Protein AF-A0A521UMX6-F1 (afdb_monomer_lite)

Foldseek 3Di:
DDDDDDDDDDPDDPDPPVPPPPDDPQLDDPVNCVVQVVVQLVLLCVLPVDNVVSVVLLVVLSVLSVDPPNPDDVVVDDPNVSSSVSSVVVSVVVVVPPPPDPPPPPPPPDDDDD

Structure (mmCIF, N/CA/C/O backbone):
data_AF-A0A521UMX6-F1
#
_entry.id   AF-A0A521UMX6-F1
#
loop_
_atom_site.group_PDB
_atom_site.id
_atom_site.type_symbol
_atom_site.label_atom_id
_atom_site.label_alt_id
_atom_site.label_comp_id
_atom_site.label_asym_id
_atom_site.label_entity_id
_atom_site.label_seq_id
_atom_site.pdbx_PDB_ins_code
_atom_site.Cartn_x
_atom_site.Cartn_y
_atom_site.Cartn_z
_atom_site.occupancy
_atom_site.B_iso_or_equiv
_atom_site.auth_seq_id
_atom_site.auth_comp_id
_atom_site.auth_asym_id
_atom_site.auth_atom_id
_atom_site.pdbx_PDB_model_num
ATOM 1 N N . MET A 1 1 ? -0.529 -16.509 -77.175 1.00 46.81 1 MET A N 1
ATOM 2 C CA . MET A 1 1 ? -1.345 -15.470 -76.508 1.00 46.81 1 MET A CA 1
ATOM 3 C C . MET A 1 1 ? -1.919 -16.067 -75.229 1.00 46.81 1 MET A C 1
ATOM 5 O O . MET A 1 1 ? -2.850 -16.853 -75.314 1.00 46.81 1 MET A O 1
ATOM 9 N N . ALA A 1 2 ? -1.319 -15.783 -74.071 1.00 47.88 2 ALA A N 1
ATOM 10 C CA . ALA A 1 2 ? -1.750 -16.306 -72.772 1.00 47.88 2 ALA A CA 1
ATOM 11 C C . ALA A 1 2 ? -2.189 -15.136 -71.878 1.00 47.88 2 ALA A C 1
ATOM 13 O O . ALA A 1 2 ? -1.479 -14.139 -71.771 1.00 47.88 2 ALA A O 1
ATOM 14 N N . ARG A 1 3 ? -3.388 -15.242 -71.297 1.00 55.44 3 ARG A N 1
ATOM 15 C CA . ARG A 1 3 ? -3.973 -14.257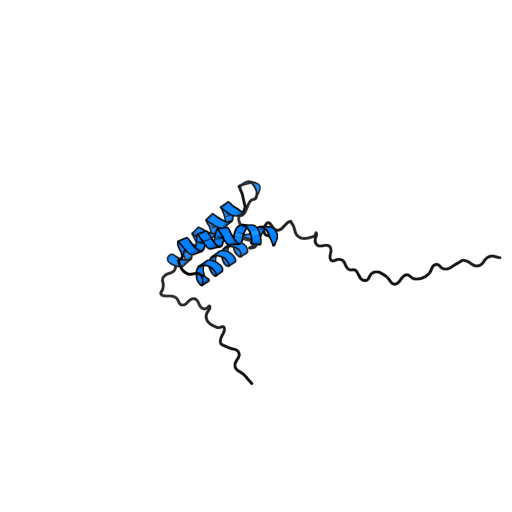 -70.375 1.00 55.44 3 ARG A CA 1
ATOM 16 C C . ARG A 1 3 ? -3.207 -14.257 -69.039 1.00 55.44 3 ARG A C 1
ATOM 18 O O . ARG A 1 3 ? -2.906 -15.347 -68.556 1.00 55.44 3 ARG A O 1
ATOM 25 N N . PRO A 1 4 ? -2.943 -13.103 -68.402 1.00 53.97 4 PRO A N 1
ATOM 26 C CA . PRO A 1 4 ? -2.402 -13.084 -67.049 1.00 53.97 4 PRO A CA 1
ATOM 27 C C . PRO A 1 4 ? -3.496 -13.430 -66.029 1.00 53.97 4 PRO A C 1
ATOM 29 O O . PRO A 1 4 ? -4.585 -12.855 -66.029 1.00 53.97 4 PRO A O 1
ATOM 32 N N . ASN A 1 5 ? -3.189 -14.406 -65.177 1.00 58.56 5 ASN A N 1
ATOM 33 C CA . ASN A 1 5 ? -4.035 -14.890 -64.094 1.00 58.56 5 ASN A CA 1
ATOM 34 C C . ASN A 1 5 ? -4.011 -13.879 -62.930 1.00 58.56 5 ASN A C 1
ATOM 36 O O . ASN A 1 5 ? -2.936 -13.529 -62.445 1.00 58.56 5 ASN A O 1
ATOM 40 N N . ARG A 1 6 ? -5.178 -13.394 -62.492 1.00 60.03 6 ARG A N 1
ATOM 41 C CA . ARG A 1 6 ? -5.331 -12.529 -61.310 1.00 60.03 6 ARG A CA 1
ATOM 42 C C . ARG A 1 6 ? -5.482 -13.428 -60.076 1.00 60.03 6 ARG A C 1
ATOM 44 O O . ARG A 1 6 ? -6.450 -14.185 -60.047 1.00 60.03 6 ARG A O 1
ATOM 51 N N . PRO A 1 7 ? -4.602 -13.372 -59.060 1.00 64.88 7 PRO A N 1
ATOM 52 C CA . PRO A 1 7 ? -4.880 -14.052 -57.800 1.00 64.88 7 PRO A CA 1
ATOM 53 C C . PRO A 1 7 ? -5.999 -13.323 -57.026 1.00 64.88 7 PRO A C 1
ATOM 55 O O . PRO A 1 7 ? -6.150 -12.102 -57.167 1.00 64.88 7 PRO A O 1
ATOM 58 N N . PRO A 1 8 ? -6.813 -14.056 -56.246 1.00 55.38 8 PRO A N 1
ATOM 59 C CA . PRO A 1 8 ? -7.991 -13.516 -55.583 1.00 55.38 8 PRO A CA 1
ATOM 60 C C . PRO A 1 8 ? -7.623 -12.625 -54.396 1.00 55.38 8 PRO A C 1
ATOM 62 O O . PRO A 1 8 ? -6.680 -12.887 -53.651 1.00 55.38 8 PRO A O 1
ATOM 65 N N . VAL A 1 9 ? -8.434 -11.585 -54.217 1.00 60.53 9 VAL A N 1
ATOM 66 C CA . VAL A 1 9 ? -8.533 -10.806 -52.983 1.00 60.53 9 VAL A CA 1
ATOM 67 C C . VAL A 1 9 ? -8.838 -11.748 -51.815 1.00 60.53 9 VAL A C 1
ATOM 69 O O . VAL A 1 9 ? -9.829 -12.472 -51.842 1.00 60.53 9 VAL A O 1
ATOM 72 N N . SER A 1 10 ? -7.967 -11.765 -50.807 1.00 54.06 10 SER A N 1
ATOM 73 C CA . SER A 1 10 ? -8.289 -12.321 -49.493 1.00 54.06 10 SER A CA 1
ATOM 74 C C . SER A 1 10 ? -8.573 -11.156 -48.557 1.00 54.06 10 SER A C 1
ATOM 76 O O . SER A 1 10 ? -7.660 -10.561 -47.992 1.00 54.06 10 SER A O 1
ATOM 78 N N . ASP A 1 11 ? -9.858 -10.835 -48.430 1.00 55.16 11 ASP A N 1
ATOM 79 C CA . ASP A 1 11 ? -10.431 -10.105 -47.301 1.00 55.16 11 ASP A CA 1
ATOM 80 C C . ASP A 1 11 ? -10.281 -10.953 -46.032 1.00 55.16 11 ASP A C 1
ATOM 82 O O . ASP A 1 11 ? -11.236 -11.593 -45.608 1.00 55.16 11 ASP A O 1
ATOM 86 N N . GLN A 1 12 ? -9.086 -11.022 -45.439 1.00 54.38 12 GLN A N 1
ATOM 87 C CA . GLN A 1 12 ? -8.899 -11.538 -44.079 1.00 54.38 12 GLN A CA 1
ATOM 88 C C . GLN A 1 12 ? -7.698 -10.867 -43.409 1.00 54.38 12 GLN A C 1
ATOM 90 O O . GLN A 1 12 ? -6.575 -11.355 -43.475 1.00 54.38 12 GLN A O 1
ATOM 95 N N . ASN A 1 13 ? -7.955 -9.777 -42.690 1.00 51.31 13 ASN A N 1
ATOM 96 C CA . ASN A 1 13 ? -7.362 -9.660 -41.363 1.00 51.31 13 ASN A CA 1
ATOM 97 C C . ASN A 1 13 ? -8.352 -8.996 -40.391 1.00 51.31 13 ASN A C 1
ATOM 99 O O . ASN A 1 13 ? -8.288 -7.787 -40.179 1.00 51.31 13 ASN A O 1
ATOM 103 N N . PRO A 1 14 ? -9.285 -9.755 -39.789 1.00 51.28 14 PRO A N 1
ATOM 104 C CA . PRO A 1 14 ? -10.013 -9.317 -38.613 1.00 51.28 14 PRO A CA 1
ATOM 105 C C . PRO A 1 14 ? -9.222 -9.729 -37.368 1.00 51.28 14 PRO A C 1
ATOM 107 O O . PRO A 1 14 ? -9.688 -10.516 -36.551 1.00 51.28 14 PRO A O 1
ATOM 110 N N . THR A 1 15 ? -7.982 -9.272 -37.230 1.00 48.56 15 THR A N 1
ATOM 111 C CA . THR A 1 15 ? -7.258 -9.356 -35.961 1.00 48.56 15 THR A CA 1
ATOM 112 C C . THR A 1 15 ? -6.228 -8.236 -35.932 1.00 48.56 15 THR A C 1
ATOM 114 O O . THR A 1 15 ? -5.030 -8.438 -36.118 1.00 48.56 15 THR A O 1
ATOM 117 N N . SER A 1 16 ? -6.712 -7.018 -35.672 1.00 50.28 16 SER A N 1
ATOM 118 C CA . SER A 1 16 ? -5.936 -6.045 -34.904 1.00 50.28 16 SER A CA 1
ATOM 119 C C . SER A 1 16 ? -5.696 -6.669 -33.533 1.00 50.28 16 SER A C 1
ATOM 121 O O . SER A 1 16 ? -6.420 -6.429 -32.573 1.00 50.28 16 SER A O 1
ATOM 123 N N . GLN A 1 17 ? -4.742 -7.588 -33.497 1.00 52.25 17 GLN A N 1
ATOM 124 C CA . GLN A 1 17 ? -4.110 -8.056 -32.292 1.00 52.25 17 GLN A CA 1
ATOM 125 C C . GLN A 1 17 ? -3.378 -6.821 -31.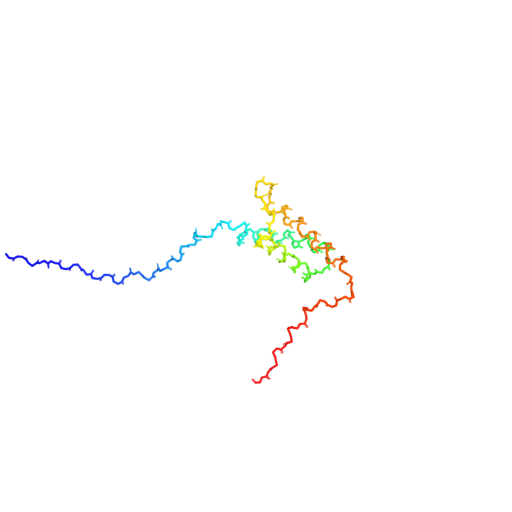780 1.00 52.25 17 GLN A C 1
ATOM 127 O O . GLN A 1 17 ? -2.354 -6.432 -32.334 1.00 52.25 17 GLN A O 1
ATOM 132 N N . GLU A 1 18 ? -4.003 -6.111 -30.844 1.00 45.53 18 GLU A N 1
ATOM 133 C CA . GLU A 1 18 ? -3.356 -5.039 -30.102 1.00 45.53 18 GLU A CA 1
ATOM 134 C C . GLU A 1 18 ? -2.049 -5.620 -29.564 1.00 45.53 18 GLU A C 1
ATOM 136 O O . GLU A 1 18 ? -2.090 -6.529 -28.738 1.00 45.53 18 GLU A O 1
ATOM 141 N N . ASP A 1 19 ? -0.906 -5.186 -30.099 1.00 46.88 19 ASP A N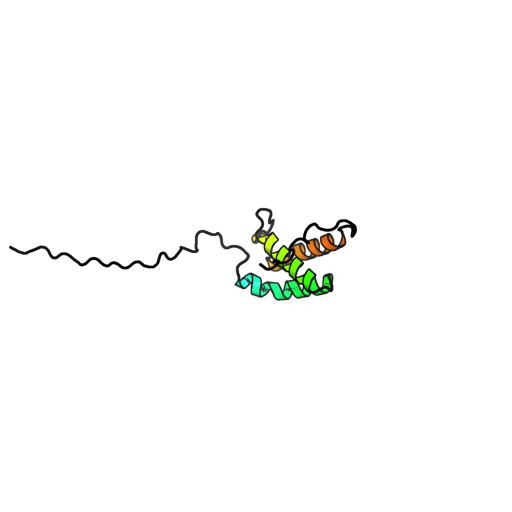 1
ATOM 142 C CA . ASP A 1 19 ? 0.406 -5.596 -29.609 1.00 46.88 19 AS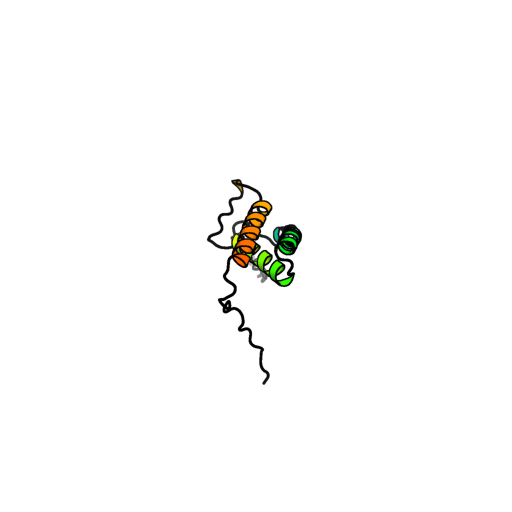P A CA 1
ATOM 143 C C . ASP A 1 19 ? 0.478 -5.243 -28.113 1.00 46.88 19 ASP A C 1
ATOM 145 O O . ASP A 1 19 ? 0.610 -4.063 -27.774 1.00 46.88 19 ASP A O 1
ATOM 149 N N . PRO A 1 20 ? 0.435 -6.215 -27.178 1.00 54.12 20 PRO A N 1
ATOM 150 C CA . PRO A 1 20 ? 0.391 -5.920 -25.743 1.00 54.12 20 PRO A CA 1
ATOM 151 C C . PRO A 1 20 ? 1.746 -5.423 -25.205 1.00 54.12 20 PRO A C 1
ATOM 153 O O . PRO A 1 20 ? 1.941 -5.314 -23.998 1.00 54.12 20 PRO A O 1
ATOM 156 N N . HIS A 1 21 ? 2.724 -5.192 -26.086 1.00 53.34 21 HIS A N 1
ATOM 157 C CA . HIS A 1 21 ? 4.149 -5.165 -25.763 1.00 53.34 21 HIS A CA 1
ATOM 158 C C . HIS A 1 21 ? 4.770 -3.763 -25.668 1.00 53.34 21 HIS A C 1
ATOM 160 O O . HIS A 1 21 ? 5.986 -3.645 -25.540 1.00 53.34 21 HIS A O 1
ATOM 166 N N . LEU A 1 22 ? 3.966 -2.694 -25.706 1.00 49.47 22 LEU A N 1
ATOM 167 C CA . LEU A 1 22 ? 4.462 -1.316 -25.556 1.00 49.47 22 LEU A CA 1
ATOM 168 C C . LEU A 1 22 ? 4.391 -0.766 -24.123 1.00 49.47 22 LEU A C 1
ATOM 170 O O . LEU A 1 22 ? 4.831 0.361 -23.895 1.00 49.47 22 LEU A O 1
ATOM 174 N N . MET A 1 23 ? 3.903 -1.539 -23.146 1.00 48.78 23 MET A N 1
ATOM 175 C CA . MET A 1 23 ? 4.116 -1.199 -21.739 1.00 48.78 23 MET A CA 1
ATOM 176 C C . MET A 1 23 ? 5.385 -1.884 -21.222 1.00 48.78 23 MET A C 1
ATOM 178 O O . MET A 1 23 ? 5.546 -3.088 -21.437 1.00 48.78 23 MET A O 1
ATOM 182 N N . PRO A 1 24 ? 6.289 -1.164 -20.522 1.00 57.62 24 PRO A N 1
ATOM 183 C CA . PRO A 1 24 ? 7.316 -1.837 -19.734 1.00 57.62 24 PRO A CA 1
ATOM 184 C C . PRO A 1 24 ? 6.622 -2.861 -18.824 1.00 57.62 24 PRO A C 1
ATOM 186 O O . PRO A 1 24 ? 5.492 -2.586 -18.401 1.00 57.62 24 PRO A O 1
ATOM 189 N N . PRO A 1 25 ? 7.245 -4.021 -18.527 1.00 55.50 25 PRO A N 1
ATOM 190 C CA . PRO A 1 25 ? 6.660 -5.004 -17.626 1.00 55.50 25 PRO A CA 1
ATO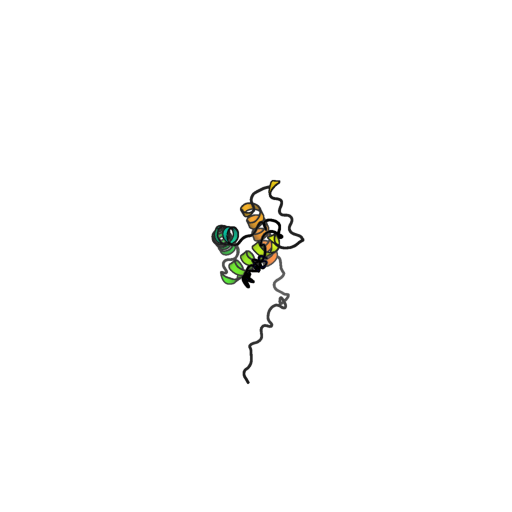M 191 C C . PRO A 1 25 ? 6.302 -4.273 -16.343 1.00 55.50 25 PRO A C 1
ATOM 193 O O . PRO A 1 25 ? 7.168 -3.822 -15.590 1.00 55.50 25 PRO A O 1
ATOM 196 N N . THR A 1 26 ? 5.004 -4.053 -16.163 1.00 60.84 26 THR A N 1
ATOM 197 C CA . THR A 1 26 ? 4.523 -3.351 -14.992 1.00 60.84 26 THR A CA 1
ATOM 198 C C . THR A 1 26 ? 4.850 -4.297 -13.847 1.00 60.84 26 THR A C 1
ATOM 200 O O . THR A 1 26 ? 4.483 -5.469 -13.927 1.00 60.84 26 THR A O 1
ATOM 203 N N . PRO A 1 27 ? 5.549 -3.856 -12.788 1.00 70.94 27 PRO A N 1
ATOM 204 C CA . PRO A 1 27 ? 5.934 -4.733 -11.676 1.00 70.94 27 PRO A CA 1
ATOM 205 C C . PRO A 1 27 ? 4.724 -5.285 -10.901 1.00 70.94 27 PRO A C 1
ATOM 207 O O . PRO A 1 27 ? 4.885 -5.959 -9.886 1.00 70.94 27 PRO A O 1
ATOM 210 N N . LEU A 1 28 ? 3.517 -4.958 -11.357 1.00 84.19 28 LEU A N 1
ATOM 211 C CA . LEU A 1 28 ? 2.250 -5.349 -10.802 1.00 84.19 28 LEU A CA 1
ATOM 212 C C . LEU A 1 28 ? 1.342 -5.847 -11.930 1.00 84.19 28 LEU A C 1
ATOM 214 O O . LEU A 1 28 ? 0.557 -5.088 -12.492 1.00 84.19 28 LEU A O 1
ATOM 218 N N . ASP A 1 29 ? 1.487 -7.123 -12.266 1.00 89.38 29 ASP A N 1
ATOM 219 C CA . ASP A 1 29 ? 0.538 -7.850 -13.098 1.00 89.38 29 ASP A CA 1
ATOM 220 C C . ASP A 1 29 ? -0.497 -8.588 -12.231 1.00 89.38 29 ASP A C 1
ATOM 222 O O . ASP A 1 29 ? -0.376 -8.712 -11.006 1.00 89.38 29 ASP A O 1
ATOM 226 N N . ASP A 1 30 ? -1.531 -9.111 -12.882 1.00 90.94 30 ASP A N 1
ATOM 227 C CA . ASP A 1 30 ? -2.603 -9.864 -12.235 1.00 90.94 30 ASP A CA 1
ATOM 228 C C . ASP A 1 30 ? -2.098 -11.072 -11.430 1.00 90.94 30 ASP A C 1
ATOM 230 O O . ASP A 1 30 ? -2.669 -11.426 -10.395 1.00 90.94 30 ASP A O 1
ATOM 234 N N . ALA A 1 31 ? -1.045 -11.740 -11.911 1.00 91.31 31 ALA A N 1
ATOM 235 C CA . ALA A 1 31 ? -0.453 -12.885 -11.230 1.00 91.31 31 ALA A CA 1
ATOM 236 C C . ALA A 1 31 ? 0.205 -12.458 -9.910 1.00 91.31 31 ALA A C 1
ATOM 238 O O . ALA A 1 31 ? -0.072 -13.055 -8.868 1.00 91.31 31 ALA A O 1
ATOM 239 N N . THR A 1 32 ? 0.984 -11.376 -9.939 1.00 91.12 32 THR A N 1
ATOM 240 C CA . THR A 1 32 ? 1.632 -10.786 -8.764 1.00 91.12 32 THR A CA 1
ATOM 241 C C . THR A 1 32 ? 0.601 -10.297 -7.751 1.00 91.12 32 THR A C 1
ATOM 243 O O . THR A 1 32 ? 0.763 -10.530 -6.552 1.00 91.12 32 THR A O 1
ATOM 246 N N . ILE A 1 33 ? -0.491 -9.666 -8.199 1.00 95.25 33 ILE A N 1
ATOM 247 C CA . ILE A 1 33 ? -1.585 -9.244 -7.308 1.00 95.25 33 ILE A CA 1
ATOM 248 C C . ILE A 1 33 ? -2.171 -10.461 -6.589 1.00 95.25 33 ILE A C 1
ATOM 250 O O . ILE A 1 33 ? -2.198 -10.479 -5.357 1.00 95.25 33 ILE A O 1
ATOM 254 N N . ARG A 1 34 ? -2.574 -11.499 -7.335 1.00 96.12 34 ARG A N 1
ATOM 255 C CA . ARG A 1 34 ? -3.166 -12.723 -6.766 1.00 96.12 34 ARG A CA 1
ATOM 256 C C . ARG A 1 34 ? -2.235 -13.429 -5.781 1.00 96.12 34 ARG A C 1
ATOM 258 O O . ARG A 1 34 ? -2.700 -13.983 -4.787 1.00 96.12 34 ARG A O 1
ATOM 265 N N . GLU A 1 35 ? -0.930 -13.405 -6.034 1.00 96.00 35 GLU A N 1
ATOM 266 C CA . GLU A 1 35 ? 0.066 -13.991 -5.137 1.00 96.00 35 GLU A CA 1
ATOM 267 C C . GLU A 1 35 ? 0.225 -13.186 -3.834 1.00 96.00 35 GLU A C 1
ATOM 269 O O . GLU A 1 35 ? 0.298 -13.751 -2.735 1.00 96.00 35 GLU A O 1
ATOM 274 N N . LEU A 1 36 ? 0.295 -11.855 -3.933 1.00 96.81 36 LEU A N 1
ATOM 275 C CA . LEU A 1 36 ? 0.649 -10.989 -2.807 1.00 96.81 36 LEU A CA 1
ATOM 276 C C . LEU A 1 36 ? -0.551 -10.558 -1.962 1.00 96.81 36 LEU A C 1
ATOM 278 O O . LEU A 1 36 ? -0.394 -10.345 -0.754 1.00 96.81 36 LEU A O 1
ATOM 282 N N . GLU A 1 37 ? -1.741 -10.454 -2.549 1.00 97.44 37 GLU A N 1
ATOM 283 C CA . GLU A 1 37 ? -2.948 -9.955 -1.887 1.00 97.44 37 GLU A CA 1
ATOM 284 C C . GLU A 1 37 ? -3.277 -10.717 -0.588 1.00 97.44 37 GLU A C 1
ATOM 286 O O . GLU A 1 37 ? -3.408 -10.060 0.451 1.00 97.44 37 GLU A O 1
ATOM 291 N N . PRO A 1 38 ? -3.301 -12.068 -0.539 1.00 98.25 38 PRO A N 1
ATOM 292 C CA . PRO A 1 38 ? -3.608 -12.785 0.700 1.00 98.25 38 PRO A CA 1
ATOM 293 C C . PRO A 1 38 ? -2.606 -12.503 1.824 1.00 98.25 38 PRO A C 1
ATOM 295 O O . PRO A 1 38 ? -2.951 -12.521 3.007 1.00 98.25 38 PRO A O 1
ATOM 298 N N . PHE A 1 39 ? -1.339 -12.262 1.479 1.00 98.06 39 PHE A N 1
ATOM 299 C CA . PHE A 1 39 ? -0.317 -11.900 2.455 1.00 98.06 39 PHE A CA 1
ATOM 300 C C . PHE A 1 39 ? -0.538 -10.488 3.004 1.00 98.06 39 PHE A C 1
ATOM 302 O O . PHE A 1 39 ? -0.513 -10.308 4.225 1.00 98.06 39 PHE A O 1
ATOM 309 N N . LEU A 1 40 ? -0.787 -9.516 2.127 1.00 98.31 40 LEU A N 1
ATOM 310 C CA . LEU A 1 40 ? -1.021 -8.128 2.519 1.00 98.31 40 LEU A CA 1
ATOM 311 C C . LEU A 1 40 ? -2.320 -7.983 3.321 1.00 98.31 40 LEU A C 1
ATOM 313 O O . LEU A 1 40 ? -2.318 -7.292 4.337 1.00 98.31 40 LEU A O 1
ATOM 317 N N . LEU A 1 41 ? -3.386 -8.705 2.960 1.00 98.56 41 LEU A N 1
ATOM 318 C CA . LEU A 1 41 ? -4.645 -8.727 3.714 1.00 98.56 41 LEU A CA 1
ATOM 319 C C . LEU A 1 41 ? -4.466 -9.285 5.126 1.00 98.56 41 LEU A C 1
ATOM 321 O O . LEU A 1 41 ? -4.965 -8.698 6.084 1.00 98.56 41 LEU A O 1
ATOM 325 N N . ARG A 1 42 ? -3.704 -10.375 5.299 1.00 98.38 42 ARG A N 1
ATOM 326 C CA . ARG A 1 42 ? -3.387 -10.897 6.642 1.00 98.38 42 ARG A CA 1
ATOM 327 C C . ARG A 1 42 ? -2.595 -9.892 7.473 1.00 98.38 42 ARG A C 1
ATOM 329 O O . ARG A 1 42 ? -2.834 -9.774 8.675 1.00 98.38 42 ARG A O 1
ATOM 336 N N . LEU A 1 43 ? -1.642 -9.196 6.855 1.00 98.31 43 LEU A N 1
ATOM 337 C CA . LEU A 1 43 ? -0.826 -8.193 7.533 1.00 98.31 43 LEU A CA 1
ATOM 338 C C . LEU A 1 43 ? -1.668 -6.978 7.948 1.00 98.31 43 LEU A C 1
ATOM 340 O O . LEU A 1 43 ? -1.658 -6.608 9.121 1.00 98.31 43 LEU A O 1
ATOM 344 N N . ALA A 1 44 ? -2.444 -6.412 7.020 1.00 98.19 44 ALA A N 1
ATOM 345 C CA . ALA A 1 44 ? -3.344 -5.295 7.283 1.00 98.19 44 ALA A CA 1
ATOM 346 C C . ALA A 1 44 ? -4.406 -5.665 8.321 1.00 98.19 44 ALA A C 1
ATOM 348 O O . ALA A 1 44 ? -4.560 -4.951 9.306 1.00 98.19 44 ALA A O 1
ATOM 349 N N . GLY A 1 45 ? -5.075 -6.811 8.177 1.00 98.06 45 GLY A N 1
ATOM 350 C CA . GLY A 1 45 ? -6.119 -7.258 9.102 1.00 98.06 45 GLY A CA 1
ATOM 351 C C . GLY A 1 45 ? -5.625 -7.397 10.544 1.00 98.06 45 GLY A C 1
ATOM 352 O O . GLY A 1 45 ? -6.316 -6.989 11.477 1.00 98.06 45 GLY A O 1
ATOM 353 N N . ARG A 1 46 ? -4.392 -7.883 10.745 1.00 97.81 46 ARG A N 1
ATOM 354 C CA . ARG A 1 46 ? -3.755 -7.916 12.074 1.00 97.81 46 ARG A CA 1
ATOM 355 C C . ARG A 1 46 ? -3.487 -6.522 12.635 1.00 97.81 46 ARG A C 1
ATOM 357 O O . ARG A 1 46 ? -3.583 -6.339 13.847 1.00 97.81 46 ARG A O 1
ATOM 364 N N . ALA A 1 47 ? -3.137 -5.575 11.771 1.00 96.62 47 ALA A N 1
ATOM 365 C CA . ALA A 1 47 ? -2.766 -4.227 12.166 1.00 96.62 47 ALA A CA 1
ATOM 366 C C . ALA A 1 47 ? -3.984 -3.329 12.437 1.00 96.62 47 ALA A C 1
ATOM 368 O O . ALA A 1 47 ? -3.952 -2.575 13.405 1.00 96.62 47 ALA A O 1
ATOM 369 N N . VAL A 1 48 ? -5.047 -3.429 11.625 1.00 96.56 48 VAL A N 1
ATOM 370 C CA . VAL A 1 48 ? -6.218 -2.540 11.726 1.00 96.56 48 VAL A CA 1
ATOM 371 C C . VAL A 1 48 ? -7.437 -3.127 12.428 1.00 96.56 48 VAL A C 1
ATOM 373 O O . VAL A 1 48 ? -8.238 -2.369 12.966 1.00 96.56 48 VAL A O 1
ATOM 376 N N . ARG A 1 49 ? -7.572 -4.461 12.466 1.00 95.00 49 ARG A N 1
ATOM 377 C CA . ARG A 1 49 ? -8.726 -5.179 13.049 1.00 95.00 49 ARG A CA 1
ATOM 378 C C . ARG A 1 49 ? -10.096 -4.777 12.476 1.00 95.00 49 ARG A C 1
ATOM 380 O O . ARG A 1 49 ? -11.117 -4.979 13.122 1.00 95.00 49 ARG A O 1
ATOM 387 N N . ASP A 1 50 ? -10.106 -4.263 11.253 1.00 96.06 50 ASP A N 1
ATOM 388 C CA . ASP A 1 50 ? -11.288 -3.925 10.464 1.00 96.06 50 ASP A CA 1
ATOM 389 C C . ASP A 1 50 ? -11.068 -4.472 9.048 1.00 96.06 50 ASP A C 1
ATOM 391 O O . ASP A 1 50 ? -10.060 -4.166 8.408 1.00 96.06 50 ASP A O 1
ATOM 395 N N . ALA A 1 51 ? -11.973 -5.335 8.586 1.00 95.38 51 ALA A N 1
ATOM 396 C CA . ALA A 1 51 ? -11.834 -6.022 7.306 1.00 95.38 51 ALA A CA 1
ATOM 397 C C . ALA A 1 51 ? -11.985 -5.076 6.105 1.00 95.38 51 ALA A C 1
ATOM 399 O O . ALA A 1 51 ? -11.255 -5.222 5.124 1.00 95.38 51 ALA A O 1
ATOM 400 N N . VAL A 1 52 ? -12.892 -4.099 6.192 1.00 96.88 52 VAL A N 1
ATOM 401 C CA . VAL A 1 52 ? -13.130 -3.125 5.119 1.00 96.88 52 VAL A CA 1
ATOM 402 C C . VAL A 1 52 ? -11.910 -2.223 4.996 1.00 96.88 52 VAL A C 1
ATOM 404 O O . VAL A 1 52 ? -11.317 -2.113 3.925 1.00 96.88 52 VAL A O 1
ATOM 407 N N . LEU A 1 53 ? -11.448 -1.680 6.123 1.00 96.06 53 LEU A N 1
ATOM 408 C CA . LEU A 1 53 ? -10.255 -0.841 6.148 1.00 96.06 53 LEU A CA 1
ATOM 409 C C . LEU A 1 53 ? -8.992 -1.603 5.721 1.00 96.06 53 LEU A C 1
ATOM 411 O O . LEU A 1 53 ? -8.119 -1.034 5.065 1.00 96.06 53 LEU A O 1
ATOM 415 N N . ALA A 1 54 ? -8.876 -2.886 6.072 1.00 98.00 54 ALA A N 1
ATOM 416 C CA . ALA A 1 54 ? -7.763 -3.715 5.624 1.00 98.00 54 ALA A CA 1
ATOM 417 C C . ALA A 1 54 ? -7.741 -3.837 4.094 1.00 98.00 54 ALA A C 1
ATOM 419 O O . ALA A 1 54 ? -6.686 -3.634 3.492 1.00 98.00 54 ALA A O 1
ATOM 420 N N . HIS A 1 55 ? -8.889 -4.112 3.468 1.00 98.12 55 HIS A N 1
ATOM 421 C CA . HIS A 1 55 ? -9.007 -4.154 2.010 1.00 98.12 55 HIS A CA 1
ATOM 422 C C . HIS A 1 55 ? -8.652 -2.814 1.362 1.00 98.12 55 HIS A C 1
ATOM 424 O O . HIS A 1 55 ? -7.900 -2.798 0.387 1.00 98.12 55 HIS A O 1
ATOM 430 N N . ASP A 1 56 ? -9.130 -1.697 1.909 1.00 97.75 56 ASP A N 1
ATOM 431 C CA . ASP A 1 56 ? -8.834 -0.362 1.380 1.00 97.75 56 ASP A CA 1
ATOM 432 C C . ASP A 1 56 ? -7.336 -0.041 1.445 1.00 97.75 56 ASP A C 1
ATOM 434 O O . ASP A 1 56 ? -6.748 0.466 0.487 1.00 97.75 56 ASP A O 1
ATOM 438 N N . ILE A 1 57 ? -6.680 -0.379 2.558 1.00 98.06 57 ILE A N 1
ATOM 439 C CA . ILE A 1 57 ? -5.236 -0.175 2.720 1.00 98.06 57 ILE A CA 1
ATOM 440 C C . ILE A 1 57 ? -4.442 -1.047 1.745 1.00 98.06 57 ILE A C 1
ATOM 442 O O . ILE A 1 57 ? -3.454 -0.570 1.179 1.00 98.06 57 ILE A O 1
ATOM 446 N N . VAL A 1 58 ? -4.842 -2.303 1.533 1.00 98.25 58 VAL A N 1
ATOM 447 C CA . VAL A 1 58 ? -4.173 -3.200 0.577 1.00 98.25 58 VAL A CA 1
ATOM 448 C C . VAL A 1 58 ? -4.319 -2.680 -0.851 1.00 98.25 58 VAL A C 1
ATOM 450 O O . VAL A 1 58 ? -3.316 -2.570 -1.556 1.00 98.25 58 VAL A O 1
ATOM 453 N N . GLN A 1 59 ? -5.516 -2.256 -1.254 1.00 96.94 59 GLN A N 1
ATOM 454 C CA . GLN A 1 59 ? -5.735 -1.635 -2.564 1.00 96.94 59 GLN A CA 1
ATOM 455 C C . GLN A 1 59 ? -4.879 -0.374 -2.737 1.00 96.94 59 GLN A C 1
ATOM 457 O O . GLN A 1 59 ? -4.133 -0.253 -3.707 1.00 96.94 59 GLN A O 1
ATOM 462 N N . ALA A 1 60 ? -4.883 0.530 -1.753 1.00 96.88 60 ALA A N 1
ATOM 463 C CA . ALA A 1 60 ? -4.047 1.730 -1.774 1.00 96.88 60 ALA A CA 1
ATOM 464 C C . ALA A 1 60 ? -2.538 1.418 -1.796 1.00 96.88 60 ALA A C 1
ATOM 466 O O . ALA A 1 60 ? -1.740 2.248 -2.234 1.00 96.88 60 ALA A O 1
ATOM 467 N N . THR A 1 61 ? -2.129 0.254 -1.288 1.00 97.62 61 THR A N 1
ATOM 468 C CA . THR A 1 61 ? -0.743 -0.231 -1.315 1.00 97.62 61 THR A CA 1
ATOM 469 C C . THR A 1 61 ? -0.350 -0.668 -2.721 1.00 97.62 61 THR A C 1
ATOM 471 O O . THR A 1 61 ? 0.684 -0.232 -3.222 1.00 97.62 61 THR A O 1
ATOM 474 N N . PHE A 1 62 ? -1.191 -1.447 -3.396 1.00 96.81 62 PHE A N 1
ATOM 475 C CA . PHE A 1 62 ? -0.969 -1.804 -4.795 1.00 96.81 62 PHE A CA 1
ATOM 476 C C . PHE A 1 62 ? -0.950 -0.577 -5.711 1.00 96.81 62 PHE A C 1
ATOM 478 O O . PHE A 1 62 ? -0.025 -0.429 -6.506 1.00 96.81 62 PHE A O 1
ATOM 485 N N . LEU A 1 63 ? -1.887 0.358 -5.529 1.00 95.31 63 LEU A N 1
ATOM 486 C CA . LEU A 1 63 ? -1.925 1.600 -6.307 1.00 95.31 63 LEU A CA 1
ATOM 487 C C . LEU A 1 63 ? -0.634 2.416 -6.175 1.00 95.31 63 LEU A C 1
ATOM 489 O O . LEU A 1 63 ? -0.142 2.930 -7.172 1.00 95.31 63 LEU A O 1
ATOM 493 N N . SER A 1 64 ? -0.021 2.468 -4.990 1.00 94.56 64 SER A N 1
ATOM 494 C CA . SER A 1 64 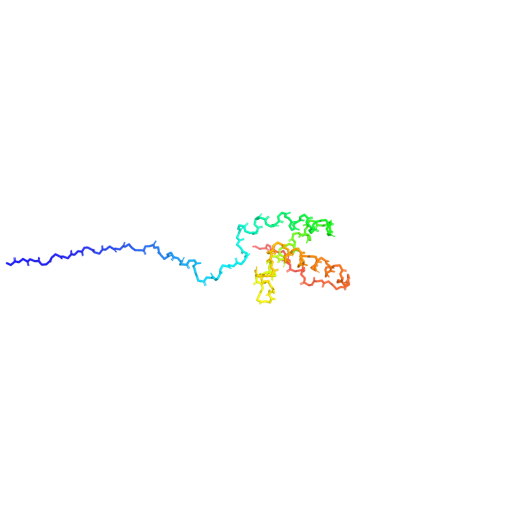? 1.229 3.223 -4.814 1.00 94.56 64 SER A CA 1
ATOM 495 C C . SER A 1 64 ? 2.431 2.662 -5.576 1.00 94.56 64 SER A C 1
ATOM 497 O O . SER A 1 64 ? 3.396 3.387 -5.788 1.00 94.56 64 SER A O 1
ATOM 499 N N . LEU A 1 65 ? 2.384 1.396 -6.002 1.00 93.62 65 LEU A N 1
ATOM 500 C CA . LEU A 1 65 ? 3.403 0.829 -6.885 1.00 93.62 65 LEU A CA 1
ATOM 501 C C . LEU A 1 65 ? 3.230 1.307 -8.333 1.00 93.62 65 LEU A C 1
ATOM 503 O O . LEU A 1 65 ? 4.222 1.411 -9.049 1.00 93.62 65 LEU A O 1
ATOM 507 N N . LEU A 1 66 ? 1.988 1.603 -8.733 1.00 91.31 66 LEU A N 1
ATOM 508 C CA . LEU A 1 66 ? 1.617 2.112 -10.057 1.00 91.31 66 LEU A CA 1
ATOM 509 C C . LEU A 1 66 ? 1.729 3.640 -10.166 1.00 91.31 66 LEU A C 1
ATOM 511 O O . LEU A 1 66 ? 1.755 4.179 -11.269 1.00 91.31 66 LEU A O 1
ATOM 515 N N . GLU A 1 67 ? 1.758 4.351 -9.038 1.00 90.69 67 GLU A N 1
ATOM 516 C CA . GLU A 1 67 ? 1.897 5.806 -9.024 1.00 90.69 67 GLU A CA 1
ATOM 517 C C . GLU A 1 67 ? 3.233 6.238 -9.666 1.00 90.69 67 GLU A C 1
ATOM 519 O O . GLU A 1 67 ? 4.271 5.645 -9.369 1.00 90.69 67 GLU A O 1
ATOM 524 N N . PRO A 1 68 ? 3.270 7.323 -10.466 1.00 87.62 68 PRO A N 1
ATOM 525 C CA . PRO A 1 68 ? 4.520 7.850 -11.034 1.00 87.62 68 PRO A CA 1
ATOM 526 C C . PRO A 1 68 ? 5.572 8.226 -9.981 1.00 87.62 68 PRO A C 1
ATOM 528 O O . PRO A 1 68 ? 6.761 8.299 -10.273 1.00 87.62 68 PRO A O 1
ATOM 531 N N . THR A 1 69 ? 5.129 8.484 -8.749 1.00 88.25 69 THR A N 1
ATOM 532 C CA . THR A 1 69 ? 5.969 8.783 -7.583 1.00 88.25 69 THR A CA 1
ATOM 533 C C . THR A 1 69 ? 6.470 7.536 -6.852 1.00 88.25 69 THR A C 1
ATOM 535 O O . THR A 1 69 ? 7.130 7.664 -5.819 1.00 88.25 69 THR A O 1
ATOM 538 N N . SER A 1 70 ? 6.145 6.338 -7.344 1.00 90.81 70 SER A N 1
ATOM 539 C CA . SER A 1 70 ? 6.643 5.074 -6.811 1.00 90.81 70 SER A CA 1
ATOM 540 C C . SER A 1 70 ? 8.169 5.075 -6.786 1.00 90.81 70 SER A C 1
ATOM 542 O O . SER A 1 70 ? 8.842 5.400 -7.761 1.00 90.81 70 SER A O 1
ATOM 544 N N . THR A 1 71 ? 8.723 4.703 -5.637 1.00 91.94 71 THR A N 1
ATOM 545 C CA . THR A 1 71 ? 10.172 4.599 -5.407 1.00 91.94 71 THR A CA 1
ATOM 546 C C . THR A 1 71 ? 10.662 3.156 -5.459 1.00 91.94 71 THR A C 1
ATOM 548 O O . THR A 1 71 ? 11.758 2.855 -4.980 1.00 91.94 71 THR A O 1
ATOM 551 N N . TYR A 1 72 ? 9.835 2.243 -5.979 1.00 93.00 72 TYR A N 1
ATOM 552 C CA . TYR A 1 72 ? 10.209 0.845 -6.109 1.00 93.00 72 TYR A CA 1
ATOM 553 C C . TYR A 1 72 ? 11.363 0.679 -7.102 1.00 93.00 72 TYR A C 1
ATOM 555 O O . TYR A 1 72 ? 11.309 1.156 -8.232 1.00 93.00 72 TYR A O 1
ATOM 563 N N . ASP A 1 73 ? 12.394 -0.037 -6.663 1.00 90.12 73 ASP A N 1
ATOM 564 C CA . ASP A 1 73 ? 13.570 -0.381 -7.454 1.00 90.12 73 ASP A CA 1
ATOM 565 C C . ASP A 1 73 ? 13.817 -1.885 -7.303 1.00 90.12 73 ASP A C 1
ATOM 567 O O . ASP A 1 73 ? 14.124 -2.373 -6.209 1.00 90.12 73 ASP A O 1
ATOM 571 N N . SER A 1 74 ? 13.670 -2.622 -8.406 1.00 88.88 74 SER A N 1
ATOM 572 C CA . SER A 1 74 ? 13.817 -4.080 -8.440 1.00 88.88 74 SER A CA 1
ATOM 573 C C . SER A 1 74 ? 15.239 -4.549 -8.133 1.00 88.88 74 SER A C 1
ATOM 575 O O . SER A 1 74 ? 15.416 -5.672 -7.665 1.00 88.88 74 SER A O 1
ATOM 577 N N . SER A 1 75 ? 16.247 -3.686 -8.295 1.00 90.56 75 SER A N 1
ATOM 578 C CA . SER A 1 75 ? 17.630 -3.987 -7.908 1.00 90.56 75 SER A CA 1
ATOM 579 C C . SER A 1 75 ? 17.859 -3.919 -6.393 1.00 90.56 75 SER A C 1
ATOM 581 O O . SER A 1 75 ? 18.800 -4.522 -5.879 1.00 90.56 75 SER A O 1
ATOM 583 N N . ARG A 1 76 ? 16.989 -3.212 -5.657 1.00 88.12 76 ARG A N 1
ATOM 584 C CA . ARG A 1 76 ? 17.110 -3.000 -4.203 1.00 88.12 76 ARG A CA 1
ATOM 585 C C . ARG A 1 76 ? 16.310 -3.996 -3.375 1.00 88.12 76 ARG A C 1
ATOM 587 O O . ARG A 1 76 ? 16.480 -4.038 -2.156 1.00 88.12 76 ARG A O 1
ATOM 594 N N . GLY A 1 77 ? 15.443 -4.790 -4.002 1.00 89.44 77 GLY A N 1
ATOM 595 C CA . GLY A 1 77 ? 14.738 -5.867 -3.322 1.00 89.44 77 GLY A CA 1
ATOM 596 C C . GLY A 1 77 ? 13.422 -6.303 -3.961 1.00 89.44 77 GLY A C 1
ATOM 597 O O . GLY A 1 77 ? 12.976 -5.823 -5.003 1.00 89.44 77 GLY A O 1
ATOM 598 N N . MET A 1 78 ? 12.780 -7.247 -3.276 1.00 92.62 78 MET A N 1
ATOM 599 C CA . MET A 1 78 ? 11.528 -7.859 -3.714 1.00 92.62 78 MET A CA 1
ATOM 600 C C . MET A 1 78 ? 10.336 -6.905 -3.562 1.00 92.62 78 MET A C 1
ATOM 602 O O . MET A 1 78 ? 10.190 -6.250 -2.524 1.00 92.62 78 MET A O 1
ATOM 606 N N . VAL A 1 79 ? 9.421 -6.933 -4.540 1.00 93.88 79 VAL A N 1
ATOM 607 C CA . VAL A 1 79 ? 8.129 -6.214 -4.517 1.00 93.88 79 VAL A CA 1
ATOM 608 C C . VAL A 1 79 ? 7.384 -6.460 -3.204 1.00 93.88 79 VAL A C 1
ATOM 610 O O . VAL A 1 79 ? 6.915 -5.526 -2.559 1.00 93.88 79 VAL A O 1
ATOM 613 N N . ARG A 1 80 ? 7.342 -7.715 -2.744 1.00 95.12 80 ARG A N 1
ATOM 614 C CA . ARG A 1 80 ? 6.687 -8.109 -1.489 1.00 95.12 80 ARG A CA 1
ATOM 615 C C . ARG A 1 80 ? 7.167 -7.300 -0.278 1.00 95.12 80 ARG A C 1
ATOM 617 O O . ARG A 1 80 ? 6.345 -6.841 0.513 1.00 95.12 80 ARG A O 1
ATOM 624 N N . SER A 1 81 ? 8.482 -7.142 -0.123 1.00 95.56 81 SER A N 1
ATOM 625 C CA . SER A 1 81 ? 9.078 -6.417 1.007 1.00 95.56 81 SER A CA 1
ATOM 626 C C . SER A 1 81 ? 8.799 -4.919 0.915 1.00 95.56 81 SER A C 1
ATOM 628 O O . SER A 1 81 ? 8.467 -4.290 1.920 1.00 95.56 81 SER A O 1
ATOM 630 N N . TYR A 1 82 ? 8.876 -4.366 -0.298 1.00 96.00 82 TYR A N 1
ATOM 631 C CA . TYR A 1 82 ? 8.523 -2.975 -0.568 1.00 96.00 82 TYR A CA 1
ATOM 632 C C . TYR A 1 82 ? 7.061 -2.685 -0.196 1.00 96.00 82 TYR A C 1
ATOM 634 O O . TYR A 1 82 ? 6.796 -1.800 0.621 1.00 96.00 82 TYR A O 1
ATOM 642 N N . LEU A 1 83 ? 6.119 -3.486 -0.707 1.00 96.94 83 LEU A N 1
ATOM 643 C CA . LEU A 1 83 ? 4.688 -3.324 -0.437 1.00 96.94 83 LEU A CA 1
ATOM 644 C C . LEU A 1 83 ? 4.349 -3.502 1.046 1.00 96.94 83 LEU A C 1
ATOM 646 O O . LEU A 1 83 ? 3.524 -2.759 1.567 1.00 96.94 83 LEU A O 1
ATOM 650 N N . ALA A 1 84 ? 5.008 -4.417 1.763 1.00 97.88 84 ALA A N 1
ATOM 651 C CA . ALA A 1 84 ? 4.822 -4.549 3.209 1.00 97.88 84 ALA A CA 1
ATOM 652 C C . ALA A 1 84 ? 5.232 -3.270 3.968 1.00 97.88 84 ALA A C 1
ATOM 654 O O . ALA A 1 84 ? 4.520 -2.828 4.871 1.00 97.88 84 ALA A O 1
ATOM 655 N N . GLY A 1 85 ? 6.350 -2.643 3.585 1.00 97.62 85 GLY A N 1
ATOM 656 C CA . GLY A 1 85 ? 6.798 -1.381 4.179 1.00 97.62 85 GLY A CA 1
ATOM 657 C C . GLY A 1 85 ? 5.852 -0.215 3.880 1.00 97.62 85 GLY A C 1
ATOM 658 O O . GLY A 1 85 ? 5.515 0.566 4.774 1.00 97.62 85 GLY A O 1
ATOM 659 N N . VAL A 1 86 ? 5.381 -0.118 2.637 1.00 97.31 86 VAL A N 1
ATOM 660 C CA . VAL A 1 86 ? 4.367 0.860 2.222 1.00 97.31 86 VAL A CA 1
ATOM 661 C C . VAL A 1 86 ? 3.063 0.670 2.999 1.00 97.31 86 VAL A C 1
ATOM 663 O O . VAL A 1 86 ? 2.521 1.642 3.528 1.00 97.31 86 VAL A O 1
ATOM 666 N N . LEU A 1 87 ? 2.584 -0.570 3.120 1.00 98.44 87 LEU A N 1
ATOM 667 C CA . LEU A 1 87 ? 1.370 -0.919 3.855 1.00 98.44 87 LEU A CA 1
ATOM 668 C C . LEU A 1 87 ? 1.450 -0.441 5.303 1.00 98.44 87 LEU A C 1
ATOM 670 O O . LEU A 1 87 ? 0.555 0.260 5.770 1.00 98.44 87 LEU A O 1
ATOM 674 N N . MET A 1 88 ? 2.544 -0.751 6.003 1.00 98.19 88 MET A N 1
ATOM 675 C CA . MET A 1 88 ? 2.712 -0.342 7.401 1.00 98.19 88 MET A CA 1
ATOM 676 C C . MET A 1 88 ? 2.755 1.180 7.564 1.00 98.19 88 MET A C 1
ATOM 678 O O . MET A 1 88 ? 2.225 1.704 8.544 1.00 98.19 88 MET A O 1
ATOM 682 N N . ARG A 1 89 ? 3.315 1.909 6.590 1.00 97.06 89 ARG A N 1
ATOM 683 C CA . ARG A 1 89 ? 3.269 3.377 6.573 1.00 97.06 89 ARG A CA 1
ATOM 684 C C . ARG A 1 89 ? 1.837 3.891 6.432 1.00 97.06 89 ARG A C 1
ATOM 686 O O . ARG A 1 89 ? 1.444 4.763 7.198 1.00 97.06 89 ARG A O 1
ATOM 693 N N . LYS A 1 90 ? 1.041 3.312 5.527 1.00 96.06 90 LYS A N 1
ATOM 694 C CA . LYS A 1 90 ? -0.377 3.671 5.344 1.00 96.06 90 LYS A CA 1
ATOM 695 C C . LYS A 1 90 ? -1.213 3.361 6.589 1.00 96.06 90 LYS A C 1
ATOM 697 O O . LYS A 1 90 ? -2.046 4.178 6.973 1.00 96.06 90 LYS A O 1
ATOM 702 N N . VAL A 1 91 ? -0.954 2.237 7.262 1.00 96.88 91 VAL A N 1
ATOM 703 C CA . VAL A 1 91 ? -1.568 1.912 8.563 1.00 96.88 91 VAL A CA 1
ATOM 704 C C . VAL A 1 91 ? -1.213 2.970 9.611 1.00 96.88 91 VAL A C 1
ATOM 706 O O . VAL A 1 91 ? -2.098 3.496 10.284 1.00 96.88 91 VAL A O 1
ATOM 709 N N . ALA A 1 92 ? 0.068 3.320 9.741 1.00 95.75 92 ALA A N 1
ATOM 710 C CA . ALA A 1 92 ? 0.505 4.346 10.684 1.00 95.75 92 ALA A CA 1
ATOM 711 C C . ALA A 1 92 ? -0.126 5.713 10.369 1.00 95.75 92 ALA A C 1
ATOM 713 O O . ALA A 1 92 ? -0.590 6.400 11.276 1.00 95.75 92 ALA A O 1
ATOM 714 N N . ASP A 1 93 ? -0.205 6.085 9.091 1.00 93.44 93 ASP A N 1
ATOM 715 C CA . ASP A 1 93 ? -0.849 7.317 8.640 1.00 93.44 93 ASP A CA 1
ATOM 716 C C . ASP A 1 93 ? -2.346 7.336 8.947 1.00 93.44 93 ASP A C 1
ATOM 718 O O . ASP A 1 93 ? -2.860 8.372 9.368 1.00 93.44 93 ASP A O 1
ATOM 722 N N . HIS A 1 94 ? -3.037 6.203 8.794 1.00 92.00 94 HIS A N 1
ATOM 723 C CA . HIS A 1 94 ? -4.440 6.074 9.176 1.00 92.00 94 HIS A CA 1
ATOM 724 C C . HIS A 1 94 ? -4.643 6.396 10.664 1.00 92.00 94 HIS A C 1
ATOM 726 O O . HIS A 1 94 ? -5.510 7.200 10.999 1.00 92.00 94 HIS A O 1
ATOM 732 N N . TYR A 1 95 ? -3.804 5.850 11.549 1.00 91.88 95 TYR A N 1
ATOM 733 C CA . TYR A 1 95 ? -3.888 6.121 12.988 1.00 91.88 95 TYR A CA 1
ATOM 734 C C . TYR A 1 95 ? -3.370 7.501 13.402 1.00 91.88 95 TYR A C 1
ATOM 736 O O . TYR A 1 95 ? -3.821 8.047 14.408 1.00 91.88 95 TYR A O 1
ATOM 744 N N . ARG A 1 96 ? -2.435 8.078 12.640 1.00 88.12 96 ARG A N 1
ATOM 745 C CA . ARG A 1 96 ? -1.874 9.411 12.896 1.00 88.12 96 ARG A CA 1
ATOM 746 C C . ARG A 1 96 ? -2.837 10.536 12.518 1.00 88.12 96 ARG A C 1
ATOM 748 O O . ARG A 1 96 ? -2.711 11.638 13.050 1.00 88.12 96 ARG A O 1
ATOM 755 N N . ARG A 1 97 ? -3.785 10.296 11.606 1.00 80.62 97 ARG A N 1
ATOM 756 C CA . ARG A 1 97 ? -4.782 11.303 11.215 1.00 80.62 97 ARG A CA 1
ATOM 757 C C . ARG A 1 97 ? -5.662 11.654 12.425 1.00 80.62 97 ARG A C 1
ATOM 759 O O . ARG A 1 97 ? -6.325 10.769 12.966 1.00 80.62 97 ARG A O 1
ATOM 766 N N . PRO A 1 98 ? -5.701 12.928 12.864 1.00 68.06 98 PRO A N 1
ATOM 767 C CA . PRO A 1 98 ? -6.566 13.327 13.964 1.00 68.06 98 PRO A CA 1
ATOM 768 C C . PRO A 1 98 ? -8.021 13.029 13.590 1.00 68.06 98 PRO A C 1
ATOM 770 O O . PRO A 1 98 ? -8.499 13.463 12.542 1.00 68.06 98 PRO A O 1
ATOM 773 N N . ARG A 1 99 ? -8.729 12.307 14.468 1.00 61.66 99 ARG A N 1
ATOM 774 C CA . ARG A 1 99 ? -10.120 11.827 14.301 1.00 61.66 99 ARG A CA 1
ATOM 775 C C . ARG A 1 99 ? -11.177 12.935 14.106 1.00 61.66 99 ARG A C 1
ATOM 777 O O . ARG A 1 99 ? -12.365 12.649 14.110 1.00 61.66 99 ARG A O 1
ATOM 784 N N . GLY A 1 100 ? -10.762 14.193 13.959 1.00 55.62 100 GLY A N 1
ATOM 785 C CA . GLY A 1 100 ? -11.621 15.375 13.914 1.00 55.62 100 GLY A CA 1
ATOM 786 C C . GLY A 1 100 ? -11.778 16.029 12.542 1.00 55.62 100 GLY A C 1
ATOM 787 O O . GLY A 1 100 ? -12.380 17.095 12.471 1.00 55.62 100 GLY A O 1
ATOM 788 N N . ARG A 1 101 ? -11.253 15.450 11.452 1.00 48.44 101 ARG A N 1
ATOM 789 C CA . ARG A 1 101 ? -11.555 15.951 10.103 1.00 48.44 101 ARG A CA 1
ATOM 790 C C . ARG A 1 101 ? -12.332 14.888 9.333 1.00 48.44 101 ARG A C 1
ATOM 792 O O . ARG A 1 101 ? -11.731 13.864 9.006 1.00 48.44 101 ARG A O 1
ATOM 799 N N . PRO A 1 102 ? -13.636 15.088 9.057 1.00 48.06 102 PRO A N 1
ATOM 800 C CA . PRO A 1 102 ? -14.355 14.193 8.167 1.00 48.06 102 PRO A CA 1
ATOM 801 C C . PRO A 1 102 ? -13.598 14.168 6.840 1.00 48.06 102 PRO A C 1
ATOM 803 O O . PRO A 1 102 ? -13.409 15.199 6.190 1.00 48.06 102 PRO A O 1
ATOM 806 N N . SER A 1 103 ? -13.074 12.995 6.485 1.00 47.72 103 SER A N 1
ATOM 807 C CA . SER A 1 103 ? -12.571 12.768 5.140 1.00 47.72 103 SER A CA 1
ATOM 808 C C . SER A 1 103 ? -13.776 12.941 4.226 1.00 47.72 103 SER A C 1
ATOM 810 O O . SER A 1 103 ? -14.773 12.242 4.393 1.00 47.72 103 SER A O 1
ATOM 812 N N . ALA A 1 104 ? -13.713 13.917 3.321 1.00 53.56 104 ALA A N 1
ATOM 813 C CA . ALA A 1 104 ? -14.748 14.227 2.338 1.00 53.56 104 ALA A CA 1
ATOM 814 C C . ALA A 1 104 ? -14.836 13.133 1.254 1.00 53.56 104 ALA A C 1
ATOM 816 O O . ALA A 1 104 ? -14.767 13.397 0.061 1.00 53.56 104 ALA A O 1
ATOM 817 N N . MET A 1 105 ? -14.944 11.882 1.693 1.00 49.72 105 MET A N 1
ATOM 818 C CA . MET A 1 105 ? -15.144 10.688 0.889 1.00 49.72 105 MET A CA 1
ATOM 819 C C . MET A 1 105 ? -16.376 9.952 1.429 1.00 49.72 105 MET A C 1
ATOM 821 O O . MET A 1 105 ? -16.361 8.760 1.700 1.00 49.72 105 MET A O 1
ATOM 825 N N . SER A 1 106 ? -17.448 10.718 1.629 1.00 51.28 106 SER A N 1
ATOM 826 C CA . SER A 1 106 ? -18.797 10.219 1.887 1.00 51.28 106 SER A CA 1
ATOM 827 C C . SER A 1 106 ? -19.796 11.083 1.123 1.00 51.28 106 SER A C 1
ATOM 829 O O . SER A 1 106 ? -20.605 11.785 1.714 1.00 51.28 106 SER A O 1
ATOM 831 N N . SER A 1 107 ? -19.701 11.042 -0.205 1.00 49.94 107 SER A N 1
ATOM 832 C CA . SER A 1 107 ? -20.793 11.421 -1.105 1.00 49.94 107 SER A CA 1
ATOM 833 C C . SER A 1 107 ? -20.767 10.475 -2.300 1.00 49.94 107 SER A C 1
ATOM 835 O O . SER A 1 107 ? -20.378 10.821 -3.411 1.00 49.94 107 SER A O 1
ATOM 837 N N . ARG A 1 108 ? -21.143 9.224 -2.046 1.00 54.00 108 ARG A N 1
ATOM 838 C CA . ARG A 1 108 ? -21.886 8.441 -3.033 1.00 54.00 108 ARG A CA 1
ATOM 839 C C . ARG A 1 108 ? -23.298 8.321 -2.484 1.00 54.00 108 ARG A C 1
ATOM 841 O O . ARG A 1 108 ? -23.710 7.256 -2.036 1.00 54.00 108 ARG A O 1
ATOM 848 N N . ASP A 1 109 ? -23.982 9.461 -2.450 1.00 52.06 109 ASP A N 1
ATOM 849 C CA . ASP A 1 109 ? -25.419 9.497 -2.238 1.00 52.06 109 ASP A CA 1
ATOM 850 C C . ASP A 1 109 ? -26.063 8.781 -3.428 1.00 52.06 109 ASP A C 1
ATOM 852 O O . ASP A 1 109 ? -26.015 9.226 -4.573 1.00 52.06 109 ASP A O 1
ATOM 856 N N . THR A 1 110 ? -26.489 7.556 -3.140 1.00 55.06 110 THR A N 1
ATOM 857 C CA . THR A 1 110 ? -27.734 6.937 -3.589 1.00 55.06 110 THR A CA 1
ATOM 858 C C . THR A 1 110 ? -28.366 7.525 -4.854 1.00 55.06 110 THR A C 1
ATOM 860 O O . THR A 1 110 ? -28.998 8.582 -4.858 1.00 55.06 110 THR A O 1
ATOM 863 N N . VAL A 1 111 ? -28.301 6.730 -5.925 1.00 58.41 111 VAL A N 1
ATOM 864 C CA . VAL A 1 111 ? -29.229 6.801 -7.058 1.00 58.41 111 VAL A CA 1
ATOM 865 C C . VAL A 1 111 ? -30.657 6.826 -6.505 1.00 58.41 111 VAL A C 1
ATOM 867 O O . VAL A 1 111 ? -31.156 5.825 -5.994 1.00 58.41 111 VAL A O 1
ATOM 870 N N . THR A 1 112 ? -31.292 7.994 -6.577 1.00 64.25 112 THR A N 1
ATOM 871 C CA . THR A 1 112 ? -32.723 8.164 -6.335 1.00 64.25 112 THR A CA 1
ATOM 872 C C . THR A 1 112 ? -33.443 7.999 -7.665 1.00 64.25 112 THR A C 1
ATOM 874 O O . THR A 1 112 ? -33.243 8.773 -8.598 1.00 64.25 112 THR A O 1
ATOM 877 N N . THR A 1 113 ? -34.249 6.945 -7.713 1.00 62.28 113 THR A N 1
ATOM 878 C CA . THR A 1 113 ? -35.365 6.660 -8.615 1.00 62.28 113 THR A CA 1
ATOM 879 C C . THR A 1 113 ? -35.975 7.871 -9.326 1.00 62.28 113 THR A C 1
ATOM 881 O O . THR A 1 113 ? -36.414 8.822 -8.676 1.00 62.28 113 THR A O 1
ATOM 884 N N . ARG A 1 114 ? -36.164 7.740 -10.644 1.00 62.84 114 ARG A N 1
ATOM 885 C CA . ARG A 1 114 ? -37.393 8.162 -11.322 1.00 62.84 114 ARG A CA 1
ATOM 886 C C . ARG A 1 114 ? -37.725 7.207 -12.460 1.00 62.84 114 ARG A C 1
ATOM 888 O O . ARG A 1 114 ? -36.774 6.789 -13.152 1.00 62.84 114 ARG A O 1
#

pLDDT: mean 79.17, std 19.98, range [45.53, 98.56]

Sequence (114 aa):
MARPNRPPVSDQNPTSQEDPHLMPPTPLDDATIRELEPFLLRLAGRAVRDAVLAHDIVQATFLSLLEPTSTYDSSRGMVRSYLAGVLMRKVADHYRRPRGRPSAMSSRDTVTTR

Radius of gyration: 24.79 Å; chains: 1; bounding box: 55×32×91 Å

Secondary structure (DSSP, 8-state):
--PPPPPPP----------GGGS---S--HHHHHHHHHHHHHHHHHHH--HHHHHHHHHHHHHHHHSTT----TTT--HHHHHHHHHHHHHHHHHHS-TTS--S----------